Protein AF-A0A8S3K2F6-F1 (afdb_monomer_lite)

Sequence (109 aa):
EGVSLKDGEEKQRGEKSVDDYGFNEVASEKISLDRHARDTKPKECWSTLVRTFHSVINTSPKELLKDIILVDDYSDKEHITVRLPEYIKKWNGLAKYVRTKQRYTVCRI

Structure (mmCIF, N/CA/C/O backbone):
data_AF-A0A8S3K2F6-F1
#
_entry.id   AF-A0A8S3K2F6-F1
#
loop_
_atom_site.group_PDB
_atom_site.id
_atom_site.type_symbol
_atom_site.label_atom_id
_atom_site.label_alt_id
_atom_site.label_comp_id
_atom_site.label_asym_id
_atom_site.label_entity_id
_atom_site.label_seq_id
_atom_site.pdbx_PDB_ins_code
_atom_site.Cartn_x
_atom_site.Cartn_y
_atom_site.Cartn_z
_atom_site.occupancy
_atom_site.B_iso_or_equiv
_atom_site.auth_seq_id
_atom_site.auth_comp_id
_atom_site.auth_asym_id
_atom_site.auth_atom_id
_atom_site.pdbx_PDB_model_num
ATOM 1 N N . GLU A 1 1 ? -10.114 -0.449 23.008 1.00 47.50 1 GLU A N 1
ATOM 2 C CA . GLU A 1 1 ? -10.607 -1.116 24.227 1.00 47.50 1 GLU A CA 1
ATOM 3 C C . GLU A 1 1 ? -11.772 -2.004 23.811 1.00 47.50 1 GLU A C 1
ATOM 5 O O . GLU A 1 1 ? -12.422 -1.667 22.827 1.00 47.50 1 GLU A O 1
ATOM 10 N N . GLY A 1 2 ? -11.930 -3.187 24.404 1.00 56.81 2 GLY A N 1
ATOM 11 C CA . GLY A 1 2 ? -13.022 -4.103 24.051 1.00 56.81 2 GLY A CA 1
ATOM 12 C C . GLY A 1 2 ? -14.311 -3.719 24.775 1.00 56.81 2 GLY A C 1
ATOM 13 O O . GLY A 1 2 ? -14.249 -3.172 25.873 1.00 56.81 2 GLY A O 1
ATOM 14 N N . VAL A 1 3 ? -15.468 -4.002 24.173 1.00 67.75 3 VAL A N 1
ATOM 15 C CA . VAL A 1 3 ? -16.762 -3.868 24.854 1.00 67.75 3 VAL A CA 1
ATOM 16 C C . VAL A 1 3 ? -16.972 -5.111 25.715 1.00 67.75 3 VAL A C 1
ATOM 18 O O . VAL A 1 3 ? -17.133 -6.205 25.180 1.00 67.75 3 VAL A O 1
ATOM 21 N N . SER A 1 4 ? -16.975 -4.950 27.039 1.00 71.50 4 SER A N 1
ATOM 22 C CA . SER A 1 4 ? -17.442 -6.002 27.946 1.00 71.50 4 SER A CA 1
ATOM 23 C C . SER A 1 4 ? -18.959 -5.924 28.065 1.00 71.50 4 SER A C 1
ATOM 25 O O . SER A 1 4 ? -19.505 -4.907 28.498 1.00 71.50 4 SER A O 1
ATOM 27 N N . LEU A 1 5 ? -19.643 -6.999 27.678 1.00 73.00 5 LEU A N 1
ATOM 28 C CA . LEU A 1 5 ? -21.061 -7.173 27.978 1.00 73.00 5 LEU A CA 1
ATOM 29 C C . LEU A 1 5 ? -21.203 -7.460 29.475 1.00 73.00 5 LEU A C 1
ATOM 31 O O . LEU A 1 5 ? -20.405 -8.212 30.034 1.00 73.00 5 LEU A O 1
ATOM 35 N N . LYS A 1 6 ? -22.182 -6.834 30.134 1.00 73.44 6 LYS A N 1
ATOM 36 C CA . LYS A 1 6 ? -22.481 -7.151 31.533 1.00 73.44 6 LYS A CA 1
ATOM 37 C C . LYS A 1 6 ? -23.101 -8.549 31.580 1.00 73.44 6 LYS A C 1
ATOM 39 O O . LYS A 1 6 ? -23.897 -8.892 30.706 1.00 73.44 6 LYS A O 1
ATOM 44 N N . ASP A 1 7 ? -22.723 -9.355 32.570 1.00 75.62 7 ASP A N 1
ATOM 45 C CA . ASP A 1 7 ? -23.287 -10.696 32.737 1.00 75.62 7 ASP A CA 1
ATOM 46 C C . ASP A 1 7 ? -24.815 -10.609 32.925 1.00 75.62 7 ASP A C 1
ATOM 48 O O . ASP A 1 7 ? -25.296 -9.829 33.748 1.00 75.62 7 ASP A O 1
ATOM 52 N N . GLY A 1 8 ? -25.579 -11.373 32.130 1.00 80.06 8 GLY A N 1
ATOM 53 C CA . GLY A 1 8 ? -27.049 -11.363 32.143 1.00 80.06 8 GLY A CA 1
ATOM 54 C C . GLY A 1 8 ? -27.695 -11.489 30.755 1.00 80.06 8 GLY A C 1
ATOM 55 O O . GLY A 1 8 ? -27.132 -12.104 29.848 1.00 80.06 8 GLY A O 1
ATOM 56 N N . GLU A 1 9 ? -28.880 -10.888 30.589 1.00 79.25 9 GLU A N 1
ATOM 57 C CA . GLU A 1 9 ? -29.707 -10.937 29.365 1.00 79.25 9 GLU A CA 1
ATOM 58 C C . GLU A 1 9 ? -28.973 -10.435 28.110 1.00 79.25 9 GLU A C 1
ATOM 60 O O . GLU A 1 9 ? -29.138 -10.990 27.024 1.00 79.25 9 GLU A O 1
ATOM 65 N N . GLU A 1 10 ? -28.108 -9.424 28.248 1.00 80.81 10 GLU A N 1
ATOM 66 C CA . GLU A 1 10 ? -27.317 -8.890 27.130 1.00 80.81 10 GLU A CA 1
ATOM 67 C C . GLU A 1 10 ? -26.341 -9.923 26.554 1.00 80.81 10 GLU A C 1
ATOM 69 O O . GLU A 1 10 ? -26.085 -9.927 25.349 1.00 80.81 10 GLU A O 1
ATOM 74 N N . LYS A 1 11 ? -25.811 -10.815 27.399 1.00 82.69 11 LYS A N 1
ATOM 75 C CA . LYS A 1 11 ? -24.911 -11.886 26.971 1.00 82.69 11 LYS A CA 1
ATOM 76 C C . LYS A 1 11 ? -25.671 -12.960 26.198 1.00 82.69 11 LYS A C 1
ATOM 78 O O . LYS A 1 11 ? -25.229 -13.323 25.116 1.00 82.69 11 LYS A O 1
ATOM 83 N N . GLN A 1 12 ? -26.838 -13.382 26.690 1.00 84.56 12 GLN A N 1
ATOM 84 C CA . GLN A 1 12 ? -27.704 -14.335 25.979 1.00 84.56 12 GLN A CA 1
ATOM 85 C C . GLN A 1 12 ? -28.183 -13.780 24.636 1.00 84.56 12 GLN A C 1
ATOM 87 O O . GLN A 1 12 ? -28.181 -14.488 23.631 1.00 84.56 12 GLN A O 1
ATOM 92 N N . ARG A 1 13 ? -28.550 -12.494 24.588 1.00 84.25 13 ARG A N 1
ATOM 93 C CA . ARG A 1 13 ? -28.924 -11.825 23.337 1.00 84.25 13 ARG A CA 1
ATOM 94 C C . ARG A 1 13 ? -27.743 -11.736 22.368 1.00 84.25 13 ARG A C 1
ATOM 96 O O . ARG A 1 13 ? -27.919 -11.981 21.179 1.00 84.25 13 ARG A O 1
ATOM 103 N N . GLY A 1 14 ? -26.546 -11.438 22.877 1.00 83.06 14 GLY A N 1
ATOM 104 C CA . GLY A 1 14 ? -25.312 -11.456 22.095 1.00 83.06 14 GLY A CA 1
ATOM 105 C C . GLY A 1 14 ? -25.003 -12.845 21.529 1.00 83.06 14 GLY A C 1
ATOM 106 O O . GLY A 1 14 ? -24.743 -12.969 20.338 1.00 83.06 14 GLY A O 1
ATOM 107 N N . GLU A 1 15 ? -25.093 -13.893 22.347 1.00 84.75 15 GLU A N 1
ATOM 108 C CA . GLU A 1 15 ? -24.887 -15.288 21.930 1.00 84.75 15 GLU A CA 1
ATOM 109 C C . GLU A 1 15 ? -25.896 -15.712 20.856 1.00 84.75 15 GLU A C 1
ATOM 111 O O . GLU A 1 15 ? -25.497 -16.259 19.831 1.00 84.75 15 GLU A O 1
ATOM 116 N N . LYS A 1 16 ? -27.177 -15.361 21.024 1.00 88.81 16 LYS A N 1
ATOM 117 C CA . LYS A 1 16 ? -28.208 -15.622 20.014 1.00 88.81 16 LYS A CA 1
ATOM 118 C C . LYS A 1 16 ? -27.938 -14.883 18.699 1.00 88.81 16 LYS A C 1
ATOM 120 O O . LYS A 1 16 ? -28.048 -15.472 17.634 1.00 88.81 16 LYS A O 1
ATOM 125 N N . SER A 1 17 ? -27.518 -13.617 18.763 1.00 85.75 17 SER A N 1
ATOM 126 C CA . SER A 1 17 ? -27.174 -12.851 17.555 1.00 85.75 17 SER A CA 1
ATOM 127 C C . SER A 1 17 ? -25.973 -13.433 16.798 1.00 85.75 17 SER A C 1
ATOM 129 O O . SER A 1 17 ? -25.927 -13.363 15.572 1.00 85.75 17 SER A O 1
ATOM 131 N N . VAL A 1 18 ? -25.024 -14.056 17.508 1.00 86.38 18 VAL A N 1
ATOM 132 C CA . VAL A 1 18 ? -23.895 -14.755 16.877 1.00 86.38 18 VAL A CA 1
ATOM 133 C C . VAL A 1 18 ? -24.367 -16.005 16.139 1.00 86.38 18 VAL A C 1
ATOM 135 O O . VAL A 1 18 ? -23.850 -16.278 15.062 1.00 86.38 18 VAL A O 1
ATOM 138 N N . ASP A 1 19 ? -25.342 -16.733 16.682 1.00 89.69 19 ASP A N 1
ATOM 139 C CA . ASP A 1 19 ? -25.940 -17.899 16.020 1.00 89.69 19 ASP A CA 1
ATOM 140 C C . ASP A 1 19 ? -26.742 -17.493 14.769 1.00 89.69 19 ASP A C 1
ATOM 142 O 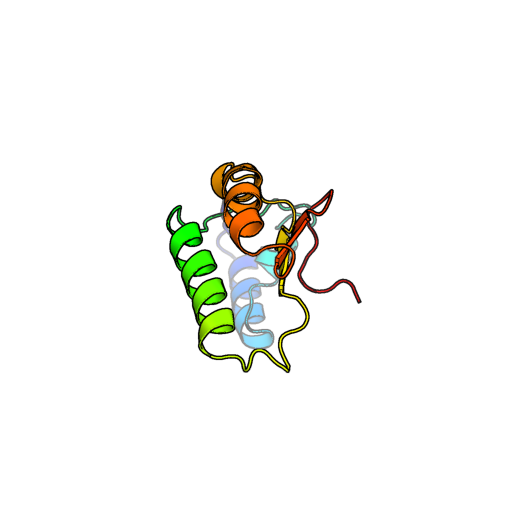O . ASP A 1 19 ? -26.544 -18.055 13.694 1.00 89.69 19 ASP A O 1
ATOM 146 N N . ASP A 1 20 ? -27.566 -16.444 14.883 1.00 88.94 20 ASP A N 1
ATOM 147 C CA . ASP A 1 20 ? -28.447 -15.977 13.804 1.00 88.94 20 ASP A CA 1
ATOM 148 C C . ASP A 1 20 ? -27.680 -15.277 12.660 1.00 88.94 20 ASP A C 1
ATOM 150 O O . ASP A 1 20 ? -27.979 -15.477 11.480 1.00 88.94 20 ASP A O 1
ATOM 154 N N . TYR A 1 21 ? -26.694 -14.434 12.993 1.00 84.12 21 TYR A N 1
ATOM 155 C CA . TYR A 1 21 ? -26.041 -13.527 12.035 1.00 84.12 21 TYR A CA 1
ATOM 156 C C . TYR A 1 21 ? -24.531 -13.752 11.882 1.00 84.12 21 TYR A C 1
ATOM 158 O O . TYR A 1 21 ? -23.897 -13.125 11.032 1.00 84.12 21 TYR A O 1
ATOM 166 N N . GLY A 1 22 ? -23.926 -14.624 12.693 1.00 87.00 22 GLY A N 1
ATOM 167 C CA . GLY A 1 22 ? -22.482 -14.878 12.684 1.00 87.00 22 GLY A CA 1
ATOM 168 C C . GLY A 1 22 ? -21.640 -13.806 13.388 1.00 87.00 22 GLY A C 1
ATOM 169 O O . GLY A 1 22 ? -20.410 -13.868 13.345 1.00 87.00 22 GLY A O 1
ATOM 170 N N . PHE A 1 23 ? -22.259 -12.810 14.031 1.00 83.81 23 PHE A N 1
ATOM 171 C CA . PHE A 1 23 ? -21.559 -11.763 14.780 1.00 83.81 23 PHE A CA 1
ATOM 172 C C . PHE A 1 23 ? -22.397 -11.232 15.949 1.00 83.81 23 PHE A C 1
ATOM 174 O O . PHE A 1 23 ? -23.612 -11.367 15.981 1.00 83.81 23 PHE A O 1
ATOM 181 N N . ASN A 1 24 ? -21.735 -10.616 16.932 1.00 87.62 24 ASN A N 1
ATOM 182 C CA . ASN A 1 24 ? -22.401 -10.106 18.129 1.00 87.62 24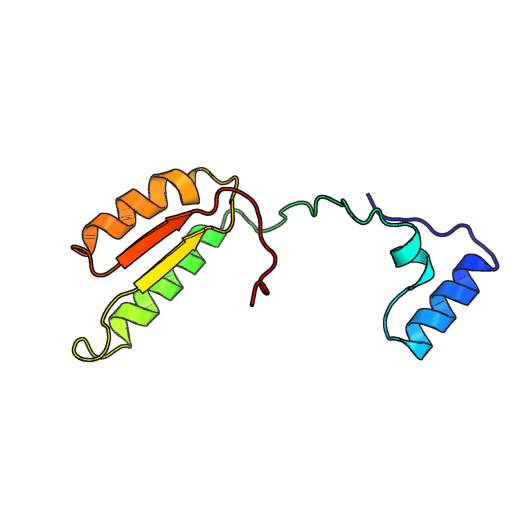 ASN A CA 1
ATOM 183 C C . ASN A 1 24 ? -22.989 -8.711 17.875 1.00 87.62 24 ASN A C 1
ATOM 185 O O . ASN A 1 24 ? -22.273 -7.705 17.911 1.00 87.62 24 ASN A O 1
ATOM 189 N N . GLU A 1 25 ? -24.294 -8.666 17.632 1.00 85.44 25 GLU A N 1
ATOM 190 C CA . GLU A 1 25 ? -25.039 -7.437 17.354 1.00 85.44 25 GLU A CA 1
ATOM 191 C C . GLU A 1 25 ? -25.017 -6.481 18.554 1.00 85.44 25 GLU A C 1
ATOM 193 O O . GLU A 1 25 ? -24.686 -5.308 18.402 1.00 85.44 25 GLU A O 1
ATOM 198 N N . VAL A 1 26 ? -25.240 -7.001 19.766 1.00 87.12 26 VAL A N 1
ATOM 199 C CA . VAL A 1 26 ? -25.265 -6.213 21.015 1.00 87.12 26 VAL A CA 1
ATOM 200 C C . VAL A 1 26 ? -23.924 -5.518 21.266 1.00 87.12 26 VAL A C 1
ATOM 202 O O . VAL A 1 26 ? -23.863 -4.378 21.728 1.00 87.12 26 VAL A O 1
ATOM 205 N N . ALA A 1 27 ? -22.820 -6.199 20.958 1.00 84.62 27 ALA A N 1
ATOM 206 C CA . ALA A 1 27 ? -21.495 -5.601 21.027 1.00 84.62 27 ALA A CA 1
ATOM 207 C C . ALA A 1 27 ? -21.297 -4.547 19.928 1.00 84.62 27 ALA A C 1
ATOM 209 O O . ALA A 1 27 ? -20.680 -3.519 20.193 1.00 84.62 27 ALA A O 1
ATOM 210 N N . SER A 1 28 ? -21.821 -4.778 18.721 1.00 82.75 28 SER A N 1
ATOM 211 C CA . SER A 1 28 ? -21.725 -3.842 17.595 1.00 82.75 28 SER A CA 1
ATOM 212 C C . SER A 1 28 ? -22.482 -2.536 17.846 1.00 82.75 28 SER A C 1
ATOM 214 O O . SER A 1 28 ? -21.936 -1.471 17.572 1.00 82.75 28 SER A O 1
ATOM 216 N N . GLU A 1 29 ? -23.686 -2.595 18.421 1.00 84.06 29 GLU A N 1
ATOM 217 C CA . GLU A 1 29 ? -24.499 -1.417 18.775 1.00 84.06 29 GLU A CA 1
ATOM 218 C C . GLU A 1 29 ? -23.804 -0.501 19.793 1.00 84.06 29 GLU A C 1
ATOM 220 O O . GLU A 1 29 ? -23.960 0.718 19.768 1.00 84.06 29 GLU A O 1
ATOM 225 N N . LYS A 1 30 ? -23.008 -1.087 20.693 1.00 84.31 30 LYS A N 1
ATOM 226 C CA . LYS A 1 30 ? -22.262 -0.352 21.726 1.00 84.31 30 LYS A CA 1
ATOM 227 C C . LYS A 1 30 ? -20.973 0.278 21.207 1.00 84.31 30 LYS A C 1
ATOM 229 O O . LYS A 1 30 ? -20.349 1.071 21.913 1.00 84.31 30 LYS A O 1
ATOM 234 N N . ILE A 1 31 ? -20.541 -0.085 20.003 1.00 79.44 31 ILE A N 1
ATOM 235 C CA . ILE A 1 31 ? -19.352 0.487 19.389 1.00 79.44 31 ILE A CA 1
ATOM 236 C C . ILE A 1 31 ? -19.758 1.741 18.613 1.00 79.44 31 ILE A C 1
ATOM 238 O O . ILE A 1 31 ? -20.614 1.690 17.737 1.00 79.44 31 ILE A O 1
ATOM 242 N N . SER A 1 32 ? -19.100 2.867 18.903 1.00 76.00 32 SER A N 1
ATOM 243 C CA . SER A 1 32 ? -19.320 4.116 18.164 1.00 76.00 32 SER A CA 1
ATOM 244 C C . SER A 1 32 ? -19.106 3.930 16.656 1.00 76.00 32 SER A C 1
ATOM 246 O O . SER A 1 32 ? -18.133 3.294 16.232 1.00 76.00 32 SER A O 1
ATOM 248 N N . LEU A 1 33 ? -19.987 4.538 15.855 1.00 73.38 33 LEU A N 1
ATOM 249 C CA . LEU A 1 33 ? -19.863 4.582 14.396 1.00 73.38 33 LEU A CA 1
ATOM 250 C C . LEU A 1 33 ? -18.570 5.294 13.960 1.00 73.38 33 LEU A C 1
ATOM 252 O O . LEU A 1 33 ? -17.945 4.881 12.987 1.00 73.38 33 LEU A O 1
ATOM 256 N N . ASP A 1 34 ? -18.101 6.271 14.739 1.00 70.38 34 ASP A N 1
ATOM 257 C CA . ASP A 1 34 ? -16.872 7.035 14.482 1.00 70.38 34 ASP A CA 1
ATOM 258 C C . ASP A 1 34 ? -15.608 6.378 15.068 1.00 70.38 34 ASP A C 1
ATOM 260 O O . ASP A 1 34 ? -14.613 7.043 15.376 1.00 70.38 34 ASP A O 1
ATOM 264 N N . ARG A 1 35 ? -15.614 5.055 15.277 1.00 65.56 35 ARG A N 1
ATOM 265 C CA . ARG A 1 35 ? -14.467 4.369 15.887 1.00 65.56 35 ARG A CA 1
ATOM 266 C C . ARG A 1 35 ? -13.207 4.493 15.020 1.00 65.56 35 ARG A C 1
ATOM 268 O O . ARG A 1 35 ? -13.165 4.063 13.868 1.00 65.56 35 ARG A O 1
ATOM 275 N N . HIS A 1 36 ? -12.120 4.971 15.618 1.00 61.38 36 HIS A N 1
ATOM 276 C CA . HIS A 1 36 ? -10.791 4.865 15.020 1.00 61.38 36 HIS A CA 1
ATOM 277 C C . HIS A 1 36 ? -10.22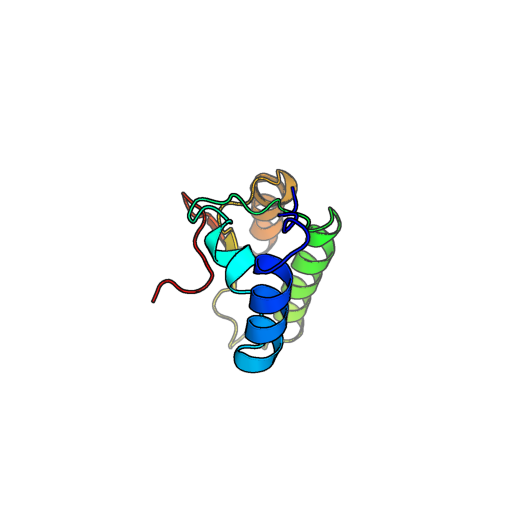8 3.459 15.268 1.00 61.38 36 HIS A C 1
ATOM 279 O O . HIS A 1 36 ? -9.838 3.108 16.385 1.00 61.38 36 HIS A O 1
ATOM 285 N N . ALA A 1 37 ? -10.195 2.622 14.230 1.00 64.44 37 ALA A N 1
ATOM 286 C CA . ALA A 1 37 ? -9.528 1.327 14.308 1.00 64.44 37 ALA A CA 1
ATOM 287 C C . ALA A 1 37 ? -8.013 1.542 14.454 1.00 64.44 37 ALA A C 1
ATOM 289 O O . ALA A 1 37 ? -7.383 2.158 13.595 1.00 64.44 37 ALA A O 1
ATOM 290 N N . ARG A 1 38 ? -7.420 1.033 15.544 1.00 55.31 38 ARG A N 1
ATOM 291 C CA . ARG A 1 38 ? -5.965 1.090 15.750 1.00 55.31 38 A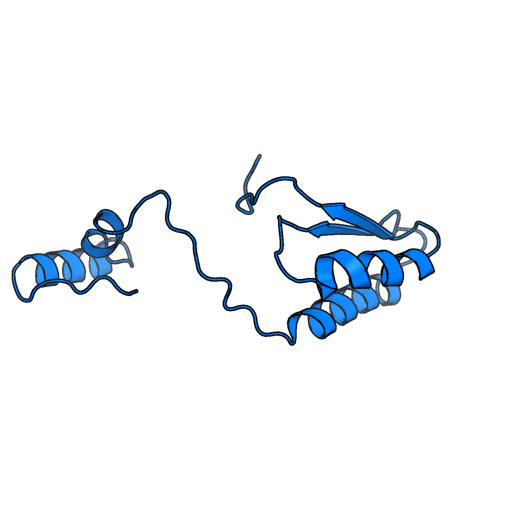RG A CA 1
ATOM 292 C C . ARG A 1 38 ? -5.263 0.326 14.631 1.00 55.31 38 ARG A C 1
ATOM 294 O O . ARG A 1 38 ? -5.574 -0.838 14.391 1.00 55.31 38 ARG A O 1
ATOM 301 N N . ASP A 1 39 ? -4.302 0.969 13.978 1.00 58.31 39 ASP A N 1
ATOM 302 C CA . ASP A 1 39 ? -3.500 0.336 12.936 1.00 58.31 39 ASP A CA 1
ATOM 303 C C . ASP A 1 39 ? -2.502 -0.644 13.575 1.00 58.31 39 ASP A C 1
ATOM 305 O O . ASP A 1 39 ? -1.454 -0.255 14.088 1.00 58.31 39 ASP A O 1
ATOM 309 N N . THR A 1 40 ? -2.854 -1.929 13.588 1.00 62.69 40 THR A N 1
ATOM 310 C CA . THR A 1 40 ? -2.019 -3.018 14.116 1.00 62.69 40 THR A CA 1
ATOM 311 C C . THR A 1 40 ? -1.100 -3.633 13.064 1.00 62.69 40 THR A C 1
ATOM 313 O O . THR A 1 40 ? -0.416 -4.612 13.371 1.00 62.69 40 THR A O 1
ATOM 316 N N . LYS A 1 41 ? -1.039 -3.101 11.827 1.00 57.97 41 LYS A N 1
ATOM 317 C CA . LYS A 1 41 ? -0.145 -3.683 10.815 1.00 57.97 41 LYS A CA 1
ATOM 318 C C . LYS A 1 41 ? 1.317 -3.591 11.286 1.00 57.97 41 LYS A C 1
ATOM 320 O O . LYS A 1 41 ? 1.793 -2.475 11.525 1.00 57.97 41 LYS A O 1
ATOM 325 N N . PRO A 1 42 ? 2.050 -4.718 11.356 1.00 58.88 42 PRO A N 1
ATOM 326 C CA . PRO A 1 42 ? 3.430 -4.735 11.826 1.00 58.88 42 PRO A CA 1
ATOM 327 C C . PRO A 1 42 ? 4.358 -3.876 10.953 1.00 58.88 42 PRO A C 1
ATOM 329 O O . PRO A 1 42 ? 4.125 -3.689 9.755 1.00 58.88 42 PRO A O 1
ATOM 332 N N . LYS A 1 43 ? 5.455 -3.381 11.550 1.00 54.59 43 LYS A N 1
ATOM 333 C CA . LYS A 1 43 ? 6.501 -2.571 10.882 1.00 54.59 43 LYS A CA 1
ATOM 334 C C . LYS A 1 43 ? 7.132 -3.263 9.659 1.00 54.59 43 LYS A C 1
ATOM 336 O O . LYS A 1 43 ? 7.714 -2.595 8.811 1.00 54.59 43 LYS A O 1
ATOM 341 N N . GLU A 1 44 ? 6.966 -4.577 9.525 1.00 51.72 44 GLU A N 1
ATOM 342 C CA . GLU A 1 44 ? 7.409 -5.389 8.381 1.00 51.72 44 GLU A CA 1
ATOM 343 C C . GLU A 1 44 ? 6.584 -5.182 7.095 1.00 51.72 44 GLU A C 1
ATOM 345 O O . GLU A 1 44 ? 6.889 -5.755 6.049 1.00 51.72 44 GLU A O 1
ATOM 350 N N . CYS A 1 45 ? 5.553 -4.332 7.122 1.00 66.62 45 CYS A N 1
ATOM 351 C CA . CYS A 1 45 ? 4.690 -4.082 5.965 1.00 66.62 45 CYS A CA 1
ATOM 352 C C . CYS A 1 45 ? 5.450 -3.540 4.732 1.00 66.62 45 CYS A C 1
ATOM 354 O O . CYS A 1 45 ? 5.018 -3.762 3.599 1.00 66.62 45 CYS A O 1
ATOM 356 N N . TRP A 1 46 ? 6.601 -2.883 4.932 1.00 76.06 46 TRP A N 1
ATOM 357 C CA . TRP A 1 46 ? 7.451 -2.377 3.847 1.00 76.06 46 TRP A CA 1
ATOM 358 C C . TRP A 1 46 ? 8.004 -3.491 2.949 1.00 76.06 46 TRP A C 1
ATOM 360 O O . TRP A 1 46 ? 7.898 -3.402 1.727 1.00 76.06 46 TRP A O 1
ATOM 370 N N . SER A 1 47 ? 8.576 -4.554 3.530 1.00 79.31 47 SER A N 1
ATOM 371 C CA . SER A 1 47 ? 9.198 -5.632 2.745 1.00 79.31 47 SER A CA 1
ATOM 372 C C . SER A 1 47 ? 8.159 -6.374 1.907 1.00 79.31 47 SER A C 1
ATOM 374 O O . SER A 1 47 ? 8.427 -6.737 0.765 1.00 79.31 47 SER A O 1
ATOM 376 N N . THR A 1 48 ? 6.949 -6.538 2.443 1.00 82.25 48 THR A N 1
ATOM 377 C CA . THR A 1 48 ? 5.824 -7.153 1.735 1.00 82.25 48 THR A CA 1
ATOM 378 C C . THR A 1 48 ? 5.329 -6.295 0.583 1.00 82.25 48 THR A C 1
ATOM 380 O O . THR A 1 48 ? 5.175 -6.820 -0.516 1.00 82.25 48 THR A O 1
ATOM 383 N N . LEU A 1 49 ? 5.175 -4.984 0.779 1.00 84.75 49 LEU A N 1
ATOM 384 C CA . LEU A 1 49 ? 4.793 -4.077 -0.304 1.00 84.75 49 LEU A CA 1
ATOM 385 C C . LEU A 1 49 ? 5.823 -4.085 -1.443 1.00 84.75 49 LEU A C 1
ATOM 387 O O . LEU A 1 49 ? 5.462 -4.230 -2.610 1.00 84.75 49 LEU A O 1
ATOM 391 N N . VAL A 1 50 ? 7.110 -3.980 -1.098 1.00 85.62 50 VAL A N 1
ATOM 392 C CA . VAL A 1 50 ? 8.206 -3.979 -2.077 1.00 85.62 50 VAL A CA 1
ATOM 393 C C . VAL A 1 50 ? 8.289 -5.317 -2.811 1.00 85.62 50 VAL A C 1
ATOM 395 O O . VAL A 1 50 ? 8.447 -5.326 -4.028 1.00 85.62 50 VAL A O 1
ATOM 398 N N . ARG A 1 51 ? 8.133 -6.450 -2.116 1.00 85.00 51 ARG A N 1
ATOM 399 C CA . ARG A 1 51 ? 8.096 -7.772 -2.761 1.00 85.00 51 ARG A CA 1
ATOM 400 C C . ARG A 1 51 ? 6.955 -7.886 -3.764 1.00 85.00 51 ARG A C 1
ATOM 402 O O . ARG A 1 51 ? 7.190 -8.362 -4.869 1.00 85.00 51 ARG A O 1
ATOM 409 N N . THR A 1 52 ? 5.752 -7.435 -3.410 1.00 88.06 52 THR A N 1
ATOM 410 C CA . THR A 1 52 ? 4.608 -7.446 -4.333 1.00 88.06 52 THR A CA 1
ATOM 411 C C . THR A 1 52 ? 4.885 -6.573 -5.553 1.00 88.06 52 THR A C 1
ATOM 413 O O . THR A 1 52 ? 4.678 -7.012 -6.680 1.00 88.06 52 THR A O 1
ATOM 416 N N . PHE A 1 53 ? 5.427 -5.373 -5.344 1.00 88.81 53 PHE A N 1
ATOM 417 C CA . PHE A 1 53 ? 5.810 -4.470 -6.426 1.00 88.81 53 PHE A CA 1
ATOM 418 C C . PHE A 1 53 ? 6.828 -5.106 -7.390 1.00 88.81 53 PHE A C 1
ATOM 420 O O . PHE A 1 53 ? 6.612 -5.117 -8.600 1.00 88.81 53 PHE A O 1
ATOM 427 N N . HIS A 1 54 ? 7.901 -5.703 -6.859 1.00 88.12 54 HIS A N 1
ATOM 428 C CA . HIS A 1 54 ? 8.901 -6.419 -7.664 1.00 88.12 54 HIS A CA 1
ATOM 429 C C . HIS A 1 54 ? 8.324 -7.631 -8.377 1.00 88.12 54 HIS A C 1
ATOM 431 O O . HIS A 1 54 ? 8.666 -7.872 -9.531 1.00 88.12 54 HIS A O 1
ATOM 437 N N . SER A 1 55 ? 7.441 -8.379 -7.714 1.00 88.94 55 SER A N 1
ATOM 438 C CA . SER A 1 55 ? 6.766 -9.517 -8.332 1.00 88.94 55 SER A CA 1
ATOM 439 C C . SER A 1 55 ? 6.019 -9.065 -9.578 1.00 88.94 55 SER A C 1
ATOM 441 O O . SER A 1 55 ? 6.258 -9.623 -10.638 1.00 88.94 55 SER A O 1
ATOM 443 N N . VAL A 1 56 ? 5.200 -8.012 -9.482 1.00 87.62 56 VAL A N 1
ATOM 444 C CA . VAL A 1 56 ? 4.432 -7.491 -10.624 1.00 87.62 56 VAL A CA 1
ATOM 445 C C . VAL A 1 56 ? 5.349 -7.085 -11.776 1.00 87.62 56 VAL A C 1
ATOM 447 O O . VAL A 1 56 ? 5.068 -7.432 -12.919 1.00 87.62 56 VAL A O 1
ATOM 450 N N . ILE A 1 57 ? 6.462 -6.405 -11.498 1.00 87.00 57 ILE A N 1
ATOM 451 C CA . ILE A 1 57 ? 7.410 -5.979 -12.540 1.00 87.00 57 ILE A CA 1
ATOM 452 C C . ILE A 1 57 ? 8.100 -7.171 -13.209 1.00 87.00 57 ILE A C 1
ATOM 454 O O . ILE A 1 57 ? 8.287 -7.164 -14.422 1.00 87.00 57 ILE A O 1
ATOM 458 N N . ASN A 1 58 ? 8.479 -8.184 -12.432 1.00 86.31 58 ASN A N 1
ATOM 459 C CA . ASN A 1 58 ? 9.240 -9.324 -12.938 1.00 86.31 58 ASN A CA 1
ATOM 460 C C . ASN A 1 58 ? 8.361 -10.362 -13.643 1.00 86.31 58 ASN A C 1
ATOM 462 O O . ASN A 1 58 ? 8.843 -11.051 -14.538 1.00 86.31 58 ASN A O 1
ATOM 466 N N . THR A 1 59 ? 7.093 -10.496 -13.247 1.00 86.44 59 THR A N 1
ATOM 467 C CA . THR A 1 59 ? 6.175 -11.482 -13.835 1.00 86.44 59 THR A CA 1
ATOM 468 C C . THR A 1 59 ? 5.363 -10.929 -14.999 1.00 86.44 59 THR A C 1
ATOM 470 O O . THR A 1 59 ? 4.836 -11.712 -15.785 1.00 86.44 59 THR A O 1
ATOM 473 N N . SER A 1 60 ? 5.221 -9.605 -15.116 1.00 84.25 60 SER A N 1
ATOM 474 C CA . SER A 1 60 ? 4.388 -8.999 -16.161 1.00 84.25 60 SER A CA 1
ATOM 475 C C . SER A 1 60 ? 5.192 -8.731 -17.438 1.00 84.25 60 SER A C 1
ATOM 477 O O . SER A 1 60 ? 6.262 -8.121 -17.369 1.00 84.25 60 SER A O 1
ATOM 479 N N . PRO A 1 61 ? 4.677 -9.104 -18.625 1.00 86.31 61 PRO A N 1
ATOM 480 C CA . PRO A 1 61 ? 5.266 -8.698 -19.896 1.00 86.31 61 PRO A CA 1
ATOM 481 C C . PRO A 1 61 ? 5.316 -7.169 -20.016 1.00 86.31 61 PRO A C 1
ATOM 483 O O . PRO A 1 61 ? 4.306 -6.490 -19.815 1.00 86.31 61 PRO A O 1
ATOM 486 N N . LYS A 1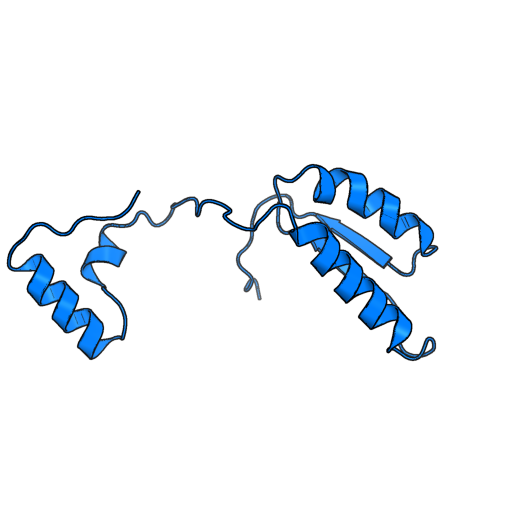 62 ? 6.483 -6.620 -20.381 1.00 81.44 62 LYS A N 1
ATOM 487 C CA . LYS A 1 62 ? 6.713 -5.162 -20.462 1.00 81.44 62 LYS A CA 1
ATOM 488 C C . LYS A 1 62 ? 5.767 -4.445 -21.427 1.00 81.44 62 LYS A C 1
ATOM 490 O O . LYS A 1 62 ? 5.467 -3.279 -21.225 1.00 81.44 62 LYS A O 1
ATOM 495 N N . GLU A 1 63 ? 5.299 -5.145 -22.453 1.00 87.56 63 GLU A N 1
ATOM 496 C CA . GLU A 1 63 ? 4.399 -4.609 -23.479 1.00 87.56 63 GLU A CA 1
ATOM 497 C C . GLU A 1 63 ? 2.976 -4.362 -22.954 1.00 87.56 63 GLU A C 1
ATOM 499 O O . GLU A 1 63 ? 2.259 -3.518 -23.484 1.00 87.56 63 GLU A O 1
ATOM 504 N N . LEU A 1 64 ? 2.571 -5.074 -21.896 1.00 86.00 64 LEU A N 1
ATOM 505 C CA . LEU A 1 64 ? 1.230 -4.986 -21.308 1.00 86.00 64 LEU A CA 1
ATOM 506 C C . LEU A 1 64 ? 1.200 -4.128 -20.038 1.00 86.00 64 LEU A C 1
ATOM 508 O O . LEU A 1 64 ? 0.144 -3.632 -19.639 1.00 86.00 64 LEU A O 1
ATOM 512 N N . LEU A 1 65 ? 2.351 -3.948 -19.388 1.00 85.50 65 LEU A N 1
ATOM 513 C CA . LEU A 1 65 ? 2.458 -3.187 -18.152 1.00 85.50 65 LEU A CA 1
ATOM 514 C C . LEU A 1 65 ? 2.600 -1.690 -18.452 1.00 85.50 65 LEU A C 1
ATOM 516 O O . LEU A 1 65 ? 3.704 -1.182 -18.633 1.00 85.50 65 LEU A O 1
ATOM 520 N N . LYS A 1 66 ? 1.467 -0.983 -18.482 1.00 86.88 66 LYS A N 1
ATOM 521 C CA . LYS A 1 66 ? 1.431 0.461 -18.754 1.00 86.88 66 LYS A CA 1
ATOM 522 C C . LYS A 1 66 ? 1.950 1.296 -17.585 1.00 86.88 66 LYS A C 1
ATOM 524 O O . LYS A 1 66 ? 2.868 2.080 -17.767 1.00 86.88 66 LYS A O 1
ATOM 529 N N . ASP A 1 67 ? 1.343 1.136 -16.411 1.00 88.31 67 ASP A N 1
ATOM 530 C CA . ASP A 1 67 ? 1.657 1.891 -15.196 1.00 88.31 67 ASP A CA 1
ATOM 531 C C . ASP A 1 67 ? 1.326 1.042 -13.954 1.00 88.31 67 ASP A C 1
ATOM 533 O O . ASP A 1 67 ? 0.353 0.285 -13.954 1.00 88.31 67 ASP A O 1
ATOM 537 N N . ILE A 1 68 ? 2.078 1.220 -12.867 1.00 90.06 68 ILE A N 1
ATOM 538 C CA . ILE A 1 68 ? 1.752 0.702 -11.531 1.00 90.06 68 ILE A CA 1
ATOM 539 C C . ILE A 1 68 ? 1.369 1.880 -10.638 1.00 90.06 68 ILE A C 1
ATOM 541 O O . ILE A 1 68 ? 2.184 2.767 -10.386 1.00 90.06 68 ILE A O 1
ATOM 545 N N . ILE A 1 69 ? 0.144 1.887 -10.118 1.00 89.88 69 ILE A N 1
ATOM 546 C CA . ILE A 1 69 ? -0.329 2.946 -9.221 1.00 89.88 69 ILE A CA 1
ATOM 547 C C . ILE A 1 69 ? -0.372 2.406 -7.795 1.00 89.88 69 ILE A C 1
ATOM 549 O O . ILE A 1 69 ? -1.131 1.492 -7.481 1.00 89.88 69 ILE A O 1
ATOM 553 N N . LEU A 1 70 ? 0.450 2.988 -6.927 1.00 88.88 70 LEU A N 1
ATOM 554 C CA . LEU A 1 70 ? 0.456 2.720 -5.496 1.00 88.88 70 LEU A CA 1
ATOM 555 C C . LEU A 1 70 ? -0.375 3.792 -4.797 1.00 88.88 70 LEU A C 1
ATOM 557 O O . LEU A 1 70 ? 0.007 4.962 -4.761 1.00 88.88 70 LEU A O 1
ATOM 561 N N . VAL A 1 71 ? -1.524 3.375 -4.270 1.00 87.00 71 VAL A N 1
ATOM 562 C CA . VAL A 1 71 ? -2.457 4.244 -3.553 1.00 87.00 71 VAL A CA 1
ATOM 563 C C . VAL A 1 71 ? -2.230 4.092 -2.052 1.00 87.00 71 VAL A C 1
ATOM 565 O O . VAL A 1 71 ? -2.391 3.006 -1.498 1.00 87.00 71 VAL A O 1
ATOM 568 N N . ASP A 1 72 ? -1.848 5.186 -1.402 1.00 85.62 72 ASP A N 1
ATOM 569 C CA . ASP A 1 72 ? -1.792 5.315 0.048 1.00 85.62 72 ASP A CA 1
ATOM 570 C C . ASP A 1 72 ? -3.112 5.881 0.572 1.00 85.62 72 ASP A C 1
ATOM 572 O O . ASP A 1 72 ? -3.437 7.055 0.361 1.00 85.62 72 ASP A O 1
ATOM 576 N N . ASP A 1 73 ? -3.851 5.031 1.278 1.00 83.69 73 ASP A N 1
ATOM 577 C CA . ASP A 1 73 ? -5.081 5.392 1.970 1.00 83.69 73 ASP A CA 1
ATOM 578 C C . ASP A 1 73 ? -4.786 6.028 3.340 1.00 83.69 73 ASP A C 1
ATOM 580 O O . ASP A 1 73 ? -5.029 5.446 4.398 1.00 83.69 73 ASP A O 1
ATOM 584 N N . TYR A 1 74 ? -4.205 7.226 3.303 1.00 81.56 74 TYR A N 1
ATOM 585 C CA . TYR A 1 74 ? -3.913 8.046 4.479 1.00 81.56 74 TYR A CA 1
ATOM 586 C C . TYR A 1 74 ? -3.135 7.298 5.583 1.00 81.56 74 TYR A C 1
ATOM 588 O O . TYR A 1 74 ? -3.519 7.300 6.752 1.00 81.56 74 TYR A O 1
ATOM 596 N N . SER A 1 75 ? -2.026 6.640 5.227 1.00 78.75 75 SER A N 1
ATOM 597 C CA . SER A 1 75 ? -1.154 6.006 6.223 1.00 78.75 75 SER A CA 1
ATOM 598 C C . SER A 1 75 ? -0.404 7.048 7.062 1.00 78.75 75 SER A C 1
ATOM 600 O O . SER A 1 75 ? 0.112 8.036 6.535 1.00 78.75 75 SER A O 1
ATOM 602 N N . ASP A 1 76 ? -0.230 6.760 8.354 1.00 75.69 76 ASP A N 1
ATOM 603 C CA . ASP A 1 76 ? 0.541 7.590 9.302 1.00 75.69 76 ASP A CA 1
ATOM 604 C C . ASP A 1 76 ? 2.034 7.206 9.376 1.00 75.69 76 ASP A C 1
ATOM 606 O O . ASP A 1 76 ? 2.790 7.668 10.228 1.00 75.69 76 ASP A O 1
ATOM 610 N N . LYS A 1 77 ? 2.482 6.304 8.499 1.00 77.88 77 LYS A N 1
ATOM 611 C CA . LYS A 1 77 ? 3.807 5.678 8.562 1.00 77.88 77 LYS A CA 1
ATOM 612 C C . LYS A 1 77 ? 4.818 6.427 7.698 1.00 77.88 77 LYS A C 1
ATOM 614 O O . LYS A 1 77 ? 4.725 6.388 6.475 1.00 77.88 77 LYS A O 1
ATOM 619 N N . GLU A 1 78 ? 5.852 6.992 8.321 1.00 75.50 78 GLU A N 1
ATOM 620 C CA . GLU A 1 78 ? 6.915 7.766 7.647 1.00 75.50 78 GLU A CA 1
ATOM 621 C C . GLU A 1 78 ? 7.615 6.999 6.510 1.00 75.50 78 GLU A C 1
ATOM 623 O O . GLU A 1 78 ? 7.903 7.537 5.443 1.00 75.50 78 GLU A O 1
ATOM 628 N N . HIS A 1 79 ? 7.830 5.694 6.684 1.00 74.69 79 HIS A N 1
ATOM 629 C CA . HIS A 1 79 ? 8.420 4.857 5.638 1.00 74.69 79 HIS A CA 1
ATOM 630 C C . HIS A 1 79 ? 7.512 4.695 4.407 1.00 74.69 79 HIS A C 1
ATOM 632 O O . HIS A 1 79 ? 8.014 4.432 3.322 1.00 74.69 79 HIS A O 1
ATOM 638 N N . ILE A 1 80 ? 6.194 4.854 4.539 1.00 79.06 80 ILE A N 1
ATOM 639 C CA . ILE A 1 80 ? 5.274 4.855 3.393 1.00 79.06 80 ILE A CA 1
ATOM 640 C C . ILE A 1 80 ? 5.222 6.252 2.778 1.00 79.06 80 ILE A C 1
ATOM 642 O O . ILE A 1 80 ? 5.283 6.385 1.563 1.00 79.06 80 ILE A O 1
ATOM 646 N N . THR A 1 81 ? 5.173 7.297 3.599 1.00 78.62 81 THR A N 1
ATOM 647 C CA . THR A 1 81 ? 4.974 8.664 3.108 1.00 78.62 81 THR A CA 1
ATOM 648 C C . THR A 1 81 ? 6.232 9.293 2.506 1.00 78.62 81 THR A C 1
ATOM 650 O O . THR A 1 81 ? 6.108 10.095 1.583 1.00 78.62 81 THR A O 1
ATOM 653 N N . VAL A 1 82 ? 7.429 8.925 2.980 1.00 82.69 82 VAL A N 1
ATOM 654 C CA . VAL A 1 82 ? 8.711 9.521 2.550 1.00 82.69 82 VAL A CA 1
ATOM 655 C C . VAL A 1 82 ? 9.551 8.540 1.734 1.00 82.69 82 VAL A C 1
ATOM 657 O O . VAL A 1 82 ? 9.936 8.828 0.601 1.00 82.69 82 VAL A O 1
ATOM 660 N N . ARG A 1 83 ? 9.801 7.339 2.267 1.00 85.69 83 ARG A N 1
ATOM 661 C CA . ARG A 1 83 ? 10.714 6.372 1.632 1.00 85.69 83 ARG A CA 1
ATOM 662 C C . ARG A 1 83 ? 10.115 5.723 0.379 1.00 85.69 83 ARG A C 1
ATOM 664 O O . ARG A 1 83 ? 10.857 5.412 -0.553 1.00 85.69 83 ARG A O 1
ATOM 671 N N . LEU A 1 84 ? 8.795 5.507 0.332 1.00 85.19 84 LEU A N 1
ATOM 672 C CA . LEU A 1 84 ? 8.130 4.867 -0.811 1.00 85.19 84 LEU A CA 1
ATOM 673 C C . LEU A 1 84 ? 8.200 5.721 -2.088 1.00 85.19 84 LEU A C 1
ATOM 675 O O . LEU A 1 84 ? 8.652 5.189 -3.105 1.00 85.19 84 LEU A O 1
ATOM 679 N N . PRO A 1 85 ? 7.850 7.025 -2.071 1.00 86.06 85 PRO A N 1
ATOM 680 C CA . PRO A 1 85 ? 7.981 7.869 -3.258 1.00 86.06 85 PRO A CA 1
ATOM 681 C C . PRO A 1 85 ? 9.418 7.963 -3.777 1.00 86.06 85 PRO A C 1
ATOM 683 O O . PRO A 1 85 ? 9.642 7.888 -4.983 1.00 86.06 85 PRO A O 1
ATOM 686 N N . GLU A 1 86 ? 10.407 8.090 -2.886 1.00 88.44 86 GLU A N 1
ATOM 687 C CA . GLU A 1 86 ? 11.825 8.126 -3.271 1.00 88.44 86 GLU A CA 1
ATOM 688 C C . GLU A 1 86 ? 12.291 6.819 -3.907 1.00 88.44 86 GLU A C 1
ATOM 690 O O . GLU A 1 86 ? 13.034 6.825 -4.889 1.00 88.44 86 GLU A O 1
ATOM 695 N N . TYR A 1 87 ? 11.827 5.689 -3.373 1.00 86.94 87 TYR A N 1
ATOM 696 C CA . TYR A 1 87 ? 12.121 4.379 -3.927 1.00 86.94 87 TYR A CA 1
ATOM 697 C C . TYR A 1 87 ? 11.547 4.228 -5.340 1.00 86.94 87 TYR A C 1
ATOM 699 O O . TYR A 1 87 ? 12.270 3.844 -6.257 1.00 86.94 87 TYR A O 1
ATOM 707 N N . ILE A 1 88 ? 10.276 4.587 -5.527 1.00 88.31 88 ILE A N 1
ATOM 708 C CA . ILE A 1 88 ? 9.542 4.432 -6.789 1.00 88.31 88 ILE A CA 1
ATOM 709 C C . ILE A 1 88 ? 10.132 5.280 -7.927 1.00 88.31 88 ILE A C 1
ATOM 711 O O . ILE A 1 88 ? 10.112 4.843 -9.079 1.00 88.31 88 ILE A O 1
ATOM 715 N N . LYS A 1 89 ? 10.721 6.449 -7.628 1.00 87.44 89 LYS A N 1
ATOM 716 C CA . LYS A 1 89 ? 11.372 7.313 -8.637 1.00 87.44 89 LYS A CA 1
ATOM 717 C C . LYS A 1 89 ? 12.418 6.581 -9.489 1.00 87.44 89 LYS A C 1
ATOM 719 O O . LYS A 1 89 ? 12.651 6.985 -10.623 1.00 87.44 89 LYS A O 1
ATOM 724 N N . LYS A 1 90 ? 13.004 5.488 -8.984 1.00 87.88 90 LYS A N 1
ATOM 725 C CA . LYS A 1 90 ? 13.979 4.651 -9.706 1.00 87.88 90 LYS A CA 1
ATOM 726 C C . LYS A 1 90 ? 13.408 3.943 -10.942 1.00 87.88 90 LYS A C 1
ATOM 728 O O . LYS A 1 90 ? 14.180 3.477 -11.769 1.00 87.88 90 LYS A O 1
ATOM 733 N N . TRP A 1 91 ? 12.083 3.855 -11.073 1.00 86.00 91 TRP A N 1
ATOM 734 C CA . TRP A 1 91 ? 11.401 3.188 -12.189 1.00 86.00 91 TRP A CA 1
ATOM 735 C C . TRP A 1 91 ? 10.937 4.148 -13.294 1.00 86.00 91 TRP A C 1
ATOM 737 O O . TRP A 1 91 ? 10.006 3.833 -14.030 1.00 86.00 91 TRP A O 1
ATOM 747 N N . ASN A 1 92 ? 11.576 5.318 -13.421 1.00 81.81 92 ASN A N 1
ATOM 748 C CA . ASN A 1 92 ? 11.445 6.249 -14.552 1.00 81.81 92 ASN A CA 1
ATOM 749 C C . ASN A 1 92 ? 9.995 6.542 -14.999 1.00 81.81 92 ASN A C 1
ATOM 751 O O . ASN A 1 92 ? 9.714 6.659 -16.187 1.00 81.81 92 ASN A O 1
ATOM 755 N N . GLY A 1 93 ? 9.068 6.663 -14.045 1.00 81.19 93 GLY A N 1
ATOM 756 C CA . GLY A 1 93 ? 7.668 7.016 -14.311 1.00 81.19 93 GLY A CA 1
ATOM 757 C C . GLY A 1 93 ? 6.708 5.844 -14.532 1.00 81.19 93 GLY A C 1
ATOM 758 O O . GLY A 1 93 ? 5.503 6.082 -14.521 1.00 81.19 93 GLY A O 1
ATOM 759 N N . LEU A 1 94 ? 7.201 4.600 -14.631 1.00 86.12 94 LEU A N 1
ATOM 760 C CA . LEU A 1 94 ? 6.357 3.394 -14.703 1.00 86.12 94 LEU A CA 1
ATOM 761 C C . LEU A 1 94 ? 5.477 3.239 -13.457 1.00 86.12 94 LEU A C 1
ATOM 763 O O . LEU A 1 94 ? 4.386 2.683 -13.513 1.00 86.12 94 LEU A O 1
ATOM 767 N N . ALA A 1 95 ? 5.965 3.707 -12.312 1.00 89.88 95 ALA A N 1
ATOM 768 C CA . ALA A 1 95 ? 5.265 3.600 -11.050 1.00 89.88 95 ALA A CA 1
ATOM 769 C C . ALA A 1 95 ? 4.936 4.984 -10.483 1.00 89.88 95 ALA A C 1
ATOM 771 O O . ALA A 1 95 ? 5.765 5.897 -10.476 1.00 89.88 95 ALA A O 1
ATOM 772 N N . LYS A 1 96 ? 3.695 5.130 -10.018 1.00 90.69 96 LYS A N 1
ATOM 773 C CA . LYS A 1 96 ? 3.102 6.383 -9.544 1.00 90.69 96 LYS A CA 1
ATOM 774 C C . LYS A 1 96 ? 2.611 6.193 -8.118 1.00 90.69 96 LYS A C 1
ATOM 776 O O . LYS A 1 96 ? 1.998 5.179 -7.800 1.00 90.69 96 LYS A O 1
ATOM 781 N N . TYR A 1 97 ? 2.874 7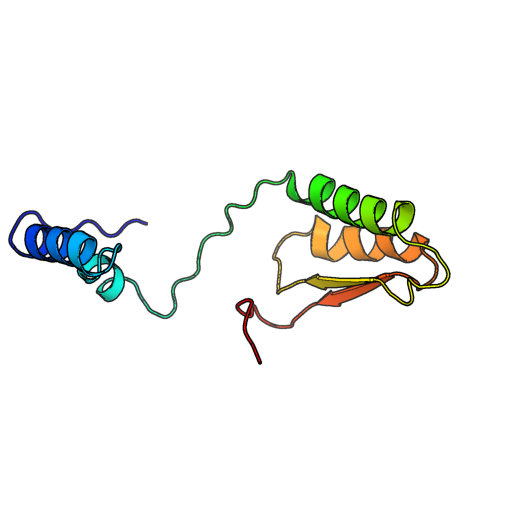.178 -7.268 1.00 89.50 97 TYR A N 1
ATOM 782 C CA . TYR A 1 97 ? 2.407 7.200 -5.886 1.00 89.50 97 TYR A CA 1
ATOM 783 C C . TYR A 1 97 ? 1.294 8.234 -5.733 1.00 89.50 97 TYR A C 1
ATOM 785 O O . TYR A 1 97 ? 1.475 9.394 -6.105 1.00 89.50 97 TYR A O 1
ATOM 793 N N . VAL A 1 98 ? 0.157 7.816 -5.185 1.00 89.56 98 VAL A N 1
ATOM 794 C CA . VAL A 1 98 ? -1.012 8.669 -4.948 1.00 89.56 98 VAL A CA 1
ATOM 795 C C . VAL A 1 98 ? -1.405 8.545 -3.486 1.00 89.56 98 VAL A C 1
ATOM 797 O O . VAL A 1 98 ? -1.619 7.440 -3.007 1.00 89.56 98 VAL A O 1
ATOM 800 N N . ARG A 1 99 ? -1.531 9.670 -2.779 1.00 86.31 99 ARG A N 1
ATOM 801 C CA . ARG A 1 99 ? -1.968 9.702 -1.378 1.00 86.31 99 ARG A CA 1
ATOM 802 C C . ARG A 1 99 ? -3.306 10.414 -1.245 1.00 86.31 99 ARG A C 1
ATOM 804 O O . ARG A 1 99 ? -3.492 11.497 -1.802 1.00 86.31 99 ARG A O 1
ATOM 811 N N . THR A 1 100 ? -4.224 9.822 -0.492 1.00 85.44 100 THR A N 1
ATOM 812 C CA . THR A 1 100 ? -5.522 10.425 -0.171 1.00 85.44 100 THR A CA 1
ATOM 813 C C . THR A 1 100 ? -5.382 11.457 0.954 1.00 85.44 100 THR A C 1
ATOM 815 O O . THR A 1 100 ? -4.469 11.389 1.772 1.00 85.44 100 THR A O 1
ATOM 818 N N . LYS A 1 101 ? -6.272 12.460 0.995 1.00 84.19 101 LYS A N 1
ATOM 819 C CA . LYS A 1 101 ? -6.282 13.494 2.055 1.00 84.19 101 LYS A CA 1
ATOM 820 C C . LYS A 1 101 ? -6.939 13.026 3.359 1.00 84.19 101 LYS A C 1
ATOM 822 O O . LYS A 1 101 ? -6.809 13.692 4.375 1.00 84.19 101 LYS A O 1
ATOM 827 N N . GLN A 1 102 ? -7.672 11.922 3.302 1.00 80.62 102 GLN A N 1
ATOM 828 C CA . GLN A 1 102 ? -8.390 11.311 4.413 1.00 80.62 102 GLN A CA 1
ATOM 829 C C . GLN A 1 102 ? -8.518 9.812 4.136 1.00 80.62 102 GLN A C 1
ATOM 831 O O . GLN A 1 102 ? -8.448 9.396 2.977 1.00 80.62 102 GLN A O 1
ATOM 836 N N . ARG A 1 103 ? -8.719 9.023 5.191 1.00 77.38 103 ARG A N 1
ATOM 837 C CA . ARG A 1 103 ? -8.872 7.572 5.090 1.00 77.38 103 ARG A CA 1
ATOM 838 C C . ARG A 1 103 ? -10.226 7.209 4.478 1.00 77.38 103 ARG A C 1
ATOM 840 O O . ARG A 1 103 ? -11.261 7.714 4.918 1.00 77.38 103 ARG A O 1
ATOM 847 N N . TYR A 1 104 ? -10.218 6.332 3.487 1.00 73.88 104 TYR A N 1
ATOM 848 C CA . TYR A 1 104 ? -11.394 5.806 2.810 1.00 73.88 104 TYR A CA 1
ATOM 849 C C . TYR A 1 104 ? -11.418 4.286 2.945 1.00 73.88 104 TYR A C 1
ATOM 851 O O . TYR A 1 104 ? -10.437 3.596 2.700 1.00 73.88 104 TYR A O 1
ATOM 859 N N . THR A 1 105 ? -12.563 3.721 3.313 1.00 62.28 105 THR A N 1
ATOM 860 C CA . THR A 1 105 ? -12.742 2.269 3.224 1.00 62.28 105 THR A CA 1
ATOM 861 C C . THR A 1 105 ? -12.653 1.814 1.764 1.00 62.28 105 THR A C 1
ATOM 863 O O . THR A 1 105 ? -12.891 2.588 0.840 1.00 62.28 105 THR A O 1
ATOM 866 N N . VAL A 1 106 ? -12.297 0.542 1.548 1.00 62.84 106 VAL A N 1
ATOM 867 C CA . VAL A 1 106 ? -11.942 -0.003 0.221 1.00 62.84 106 VAL A CA 1
ATOM 868 C C . VAL A 1 106 ? -13.047 0.144 -0.844 1.00 62.84 106 VAL A C 1
ATOM 870 O O . VAL A 1 106 ? -12.763 0.039 -2.032 1.00 62.84 106 VAL A O 1
ATOM 873 N N . CYS A 1 107 ? -14.288 0.428 -0.434 1.00 46.09 107 CYS A N 1
ATOM 874 C CA . CYS A 1 107 ? -15.394 0.764 -1.321 1.00 46.09 107 CYS A CA 1
ATOM 875 C C . CYS A 1 107 ? -15.717 2.258 -1.253 1.00 46.09 107 CYS A C 1
ATOM 877 O O . CYS A 1 107 ? -16.400 2.722 -0.340 1.00 46.09 107 CYS A O 1
ATOM 879 N N . ARG A 1 108 ? -15.307 2.985 -2.289 1.00 48.81 108 ARG A N 1
ATOM 880 C CA . ARG A 1 108 ? -15.984 4.202 -2.733 1.00 48.81 108 ARG A CA 1
ATOM 881 C C . ARG A 1 108 ? -16.189 4.052 -4.239 1.00 48.81 108 ARG A C 1
ATOM 883 O O . ARG A 1 108 ? -15.271 4.326 -5.005 1.00 48.81 108 ARG A O 1
ATOM 890 N N . ILE A 1 109 ? -17.332 3.468 -4.605 1.00 37.09 109 ILE A N 1
ATOM 891 C CA . ILE A 1 109 ? -17.811 3.343 -5.990 1.00 37.09 109 ILE A CA 1
ATOM 892 C C . ILE A 1 109 ? -18.580 4.618 -6.328 1.00 37.09 109 ILE A C 1
ATOM 894 O O . ILE A 1 109 ? -19.341 5.067 -5.439 1.00 37.09 109 ILE A O 1
#

Organism: NCBI:txid392030

InterPro domains:
  IPR001173 Glycosyltransferase 2-like [PF00535] (45-103)
  IPR029044 Nucleotide-diphospho-sugar transferases [G3DSA:3.90.550.10] (1-109)

pLDDT: mean 79.06, std 11.46, range [37.09, 90.69]

Secondary structure (DSSP, 8-state):
---PPPSSHHHHHHHHHHHHHSS-HHHHHTS-TT--------TTHHHHHHHHHHHHHHHS-TTT---EEEEE-S---HIIIIIHHHHHGGGTTSEEEEE-SS---S---

Radius of gyration: 20.83 Å; chains: 1; bounding box: 44×31×56 Å

Foldseek 3Di:
DFDDDDPDPLVVQQVVCCVVPVGRPSRVVPDDPPDDDDPPPDPCVVVVVVVVVVCCVVVDDPVPQQAAEAEAQPDPDCCVVPVVVVVCVVVVHRYYYHYDPHGDDPDDD